Protein AF-A0A2E8ETP4-F1 (afdb_monomer_lite)

Sequence (88 aa):
MSSEKGKFFLPDIGREEAIADSLLDAYRFDDLSECAQVYVNKATSPILMFSYAMEVPSIIQKAISERESREKFRSIVEKTKERMDQRK

Structure (mmCIF, N/CA/C/O backbone):
data_AF-A0A2E8ETP4-F1
#
_entry.id   AF-A0A2E8ETP4-F1
#
loop_
_atom_site.group_PDB
_atom_site.id
_atom_site.type_symbol
_atom_site.label_atom_id
_atom_site.label_alt_id
_atom_site.label_comp_id
_atom_site.label_asym_id
_atom_site.label_entity_id
_atom_site.label_seq_id
_atom_site.pdbx_PDB_ins_code
_atom_site.Cartn_x
_atom_site.Cartn_y
_atom_site.Cartn_z
_atom_site.occupancy
_atom_site.B_iso_or_equiv
_atom_site.auth_seq_id
_atom_site.auth_comp_id
_atom_site.auth_asym_id
_atom_site.auth_atom_id
_atom_site.pdbx_PDB_model_num
ATOM 1 N N . MET A 1 1 ? 8.716 12.963 -19.465 1.00 48.44 1 MET A N 1
ATOM 2 C CA . MET A 1 1 ? 8.469 12.214 -18.215 1.00 48.44 1 MET A CA 1
ATOM 3 C C . MET A 1 1 ? 7.692 13.134 -17.291 1.00 48.44 1 MET A C 1
ATOM 5 O O . MET A 1 1 ? 8.134 14.259 -17.095 1.00 48.44 1 MET A O 1
ATOM 9 N N . SER A 1 2 ? 6.489 12.725 -16.880 1.00 45.31 2 SER A N 1
ATOM 10 C CA . SER A 1 2 ? 5.516 13.593 -16.200 1.00 45.31 2 SER A CA 1
ATOM 11 C C . SER A 1 2 ? 6.037 14.021 -14.826 1.00 45.31 2 SER A C 1
ATOM 13 O O . SER A 1 2 ? 6.225 13.193 -13.939 1.00 45.31 2 SER A O 1
ATOM 15 N N . SER A 1 3 ? 6.312 15.315 -14.669 1.00 49.16 3 SER A N 1
ATOM 16 C CA . SER A 1 3 ? 6.793 15.930 -13.433 1.00 49.16 3 SER A CA 1
ATOM 17 C C . SER A 1 3 ? 5.634 16.554 -12.656 1.00 49.16 3 SER A C 1
ATOM 19 O O . SER A 1 3 ? 5.710 17.719 -12.274 1.00 49.16 3 SER A O 1
ATOM 21 N N . GLU A 1 4 ? 4.535 15.838 -12.433 1.00 53.19 4 GLU A N 1
ATOM 22 C CA . GLU A 1 4 ? 3.342 16.464 -11.838 1.00 53.19 4 GLU A CA 1
ATOM 23 C C . GLU A 1 4 ? 3.541 16.965 -10.393 1.00 53.19 4 GLU A C 1
ATOM 25 O O . GLU A 1 4 ? 2.739 17.757 -9.912 1.00 53.19 4 GLU A O 1
ATOM 30 N N . LYS A 1 5 ? 4.641 16.606 -9.709 1.00 58.41 5 LYS A N 1
ATOM 31 C CA . LYS A 1 5 ? 5.014 17.149 -8.380 1.00 58.41 5 LYS A CA 1
ATOM 32 C C . LYS A 1 5 ? 6.528 17.271 -8.143 1.00 58.41 5 LYS A C 1
ATOM 34 O O . LYS A 1 5 ? 6.988 17.162 -7.009 1.00 58.41 5 LYS A O 1
ATOM 39 N N . GLY A 1 6 ? 7.332 17.383 -9.205 1.00 67.44 6 GLY A N 1
ATOM 40 C CA . GLY A 1 6 ? 8.799 17.279 -9.087 1.00 67.44 6 GLY A CA 1
ATOM 41 C C . GLY A 1 6 ? 9.284 15.900 -8.607 1.00 67.44 6 GLY A C 1
ATOM 42 O O . GLY A 1 6 ? 10.417 15.757 -8.157 1.00 67.44 6 GLY A O 1
ATOM 43 N N . LYS A 1 7 ? 8.418 14.882 -8.680 1.00 77.00 7 LYS A N 1
ATOM 44 C CA . LYS A 1 7 ? 8.746 13.483 -8.403 1.00 77.00 7 LYS A CA 1
ATOM 45 C C . LYS A 1 7 ? 9.141 12.800 -9.704 1.00 77.00 7 LYS A C 1
ATOM 47 O O . LYS A 1 7 ? 8.545 13.063 -10.747 1.00 77.00 7 LYS A O 1
ATOM 52 N N . PHE A 1 8 ? 10.152 11.944 -9.633 1.00 81.81 8 PHE A N 1
ATOM 53 C CA . PHE A 1 8 ? 10.676 11.236 -10.791 1.00 81.81 8 PHE A CA 1
ATOM 54 C C . PHE A 1 8 ? 10.184 9.793 -10.762 1.00 81.81 8 PHE A C 1
ATOM 56 O O . PHE A 1 8 ? 10.638 9.015 -9.931 1.00 81.81 8 PHE A O 1
ATOM 63 N N . PHE A 1 9 ? 9.239 9.452 -11.633 1.00 85.19 9 PHE A N 1
ATOM 64 C CA . PHE A 1 9 ? 8.735 8.087 -11.765 1.00 85.19 9 PHE A CA 1
ATOM 65 C C . PHE A 1 9 ? 9.582 7.336 -12.787 1.00 85.19 9 PHE A C 1
ATOM 67 O O . PHE A 1 9 ? 9.677 7.749 -13.945 1.00 85.19 9 PHE A O 1
ATOM 74 N N . LEU A 1 10 ? 10.207 6.251 -12.346 1.00 84.56 10 LEU A N 1
ATOM 75 C CA . LEU A 1 10 ? 10.941 5.334 -13.201 1.00 84.56 10 LEU A CA 1
ATOM 76 C C . LEU A 1 10 ? 10.022 4.164 -13.574 1.00 84.56 10 LEU A C 1
ATOM 78 O O . LEU A 1 10 ? 9.459 3.540 -12.674 1.00 84.56 10 LEU A O 1
ATOM 82 N N . PRO A 1 11 ? 9.866 3.858 -14.872 1.00 79.00 11 PRO A N 1
ATOM 83 C CA . PRO A 1 11 ? 9.141 2.669 -15.295 1.00 79.00 11 PRO A CA 1
ATOM 84 C C . PRO A 1 11 ? 9.917 1.414 -14.883 1.00 79.00 11 PRO A C 1
ATOM 86 O O . PRO A 1 11 ? 11.139 1.342 -15.037 1.00 79.00 11 PRO A O 1
ATOM 89 N N . ASP A 1 12 ? 9.199 0.420 -14.378 1.00 80.50 12 ASP A N 1
ATOM 90 C CA . ASP A 1 12 ? 9.730 -0.865 -13.920 1.00 80.50 12 ASP A CA 1
ATOM 91 C C . ASP A 1 12 ? 9.656 -1.909 -15.043 1.00 80.50 12 ASP A C 1
ATOM 93 O O . ASP A 1 12 ? 9.135 -3.006 -14.851 1.00 80.50 12 ASP A O 1
ATOM 97 N N . ILE A 1 13 ? 10.177 -1.528 -16.216 1.00 84.06 13 ILE A N 1
ATOM 98 C CA . ILE A 1 13 ? 9.874 -2.1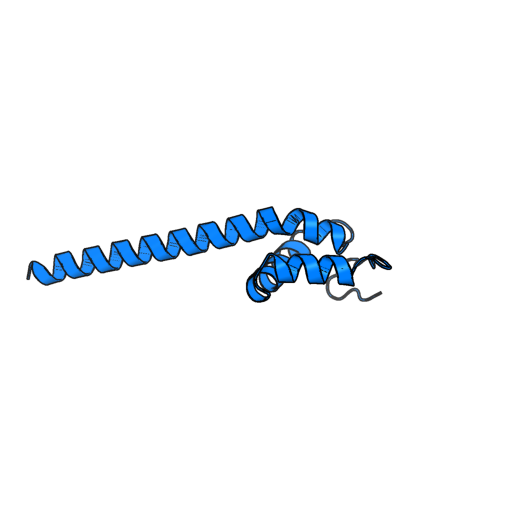30 -17.523 1.00 84.06 13 ILE A CA 1
ATOM 99 C C . ILE A 1 13 ? 9.773 -3.660 -17.451 1.00 84.06 13 ILE A C 1
ATOM 101 O O . ILE A 1 13 ? 10.766 -4.354 -17.219 1.00 84.06 13 ILE A O 1
ATOM 105 N N . GLY A 1 14 ? 8.568 -4.173 -17.706 1.00 84.81 14 GLY A N 1
ATOM 106 C CA . GLY A 1 14 ? 8.271 -5.603 -17.812 1.00 84.81 14 GLY A CA 1
ATOM 107 C C . GLY A 1 14 ? 7.914 -6.277 -16.488 1.00 84.81 14 GLY A C 1
ATOM 108 O O . GLY A 1 14 ? 7.771 -7.497 -16.450 1.00 84.81 14 GLY A O 1
ATOM 109 N N . ARG A 1 15 ? 7.785 -5.513 -15.399 1.00 86.94 15 ARG A N 1
ATOM 110 C CA . ARG A 1 15 ? 7.410 -6.028 -14.071 1.00 86.94 15 ARG A CA 1
ATOM 111 C C . ARG A 1 15 ? 6.199 -5.318 -13.478 1.00 86.94 15 ARG A C 1
ATOM 113 O O . ARG A 1 15 ? 5.669 -5.797 -12.481 1.00 86.94 15 ARG A O 1
ATOM 120 N N . GLU A 1 16 ? 5.765 -4.201 -14.061 1.00 87.75 16 GLU A N 1
ATOM 121 C CA . GLU A 1 16 ? 4.710 -3.355 -13.501 1.00 87.75 16 GLU A CA 1
ATOM 122 C C . GLU A 1 16 ? 3.392 -4.110 -13.316 1.00 87.75 16 GLU A C 1
ATOM 124 O O . GLU A 1 16 ? 2.811 -4.044 -12.236 1.00 87.75 16 GLU A O 1
ATOM 129 N N . GLU A 1 17 ? 2.960 -4.863 -14.331 1.00 88.62 17 GLU A N 1
ATOM 130 C CA . GLU A 1 17 ? 1.710 -5.636 -14.293 1.00 88.62 17 GLU A CA 1
ATOM 131 C C . GLU A 1 17 ? 1.756 -6.725 -13.220 1.00 88.62 17 GLU A C 1
ATOM 133 O O . GLU A 1 17 ? 0.901 -6.760 -12.344 1.00 88.62 17 GLU A O 1
ATOM 138 N N . ALA A 1 18 ? 2.812 -7.543 -13.202 1.00 92.06 18 ALA A N 1
ATOM 139 C CA . ALA A 1 18 ? 2.952 -8.614 -12.215 1.00 92.06 18 ALA A CA 1
ATOM 140 C C . ALA A 1 18 ? 2.992 -8.086 -10.768 1.00 92.06 18 ALA A C 1
ATOM 142 O O . ALA A 1 18 ? 2.466 -8.723 -9.851 1.00 92.06 18 ALA A O 1
ATOM 143 N N . ILE A 1 19 ? 3.619 -6.923 -10.549 1.00 90.88 19 ILE A N 1
ATOM 144 C CA . ILE A 1 19 ? 3.644 -6.261 -9.240 1.00 90.88 19 ILE A CA 1
ATOM 145 C C . ILE A 1 19 ? 2.250 -5.738 -8.879 1.00 90.88 19 ILE A C 1
ATOM 147 O O . ILE A 1 19 ? 1.816 -5.924 -7.744 1.00 90.88 19 ILE A O 1
ATOM 151 N N . ALA A 1 20 ? 1.554 -5.096 -9.819 1.00 89.69 20 ALA A N 1
ATOM 152 C CA . ALA A 1 20 ? 0.208 -4.582 -9.595 1.00 89.69 20 ALA A CA 1
ATOM 153 C C . ALA A 1 20 ? -0.776 -5.711 -9.253 1.00 89.69 20 ALA A C 1
ATOM 155 O O . ALA A 1 20 ? -1.482 -5.603 -8.252 1.00 89.69 20 ALA A O 1
ATOM 156 N N . ASP A 1 21 ? -0.752 -6.809 -10.010 1.00 92.75 21 ASP A N 1
ATOM 157 C CA . ASP A 1 21 ? -1.588 -7.988 -9.768 1.00 92.75 21 ASP A CA 1
ATOM 158 C C . ASP A 1 21 ? -1.315 -8.580 -8.382 1.00 92.75 21 ASP A C 1
ATOM 160 O O . ASP A 1 21 ? -2.232 -8.746 -7.580 1.00 92.75 21 ASP A O 1
ATOM 164 N N . SER A 1 22 ? -0.038 -8.783 -8.037 1.00 91.56 22 SER A N 1
ATOM 165 C CA . SER A 1 22 ? 0.349 -9.314 -6.721 1.00 91.56 22 SER A CA 1
ATO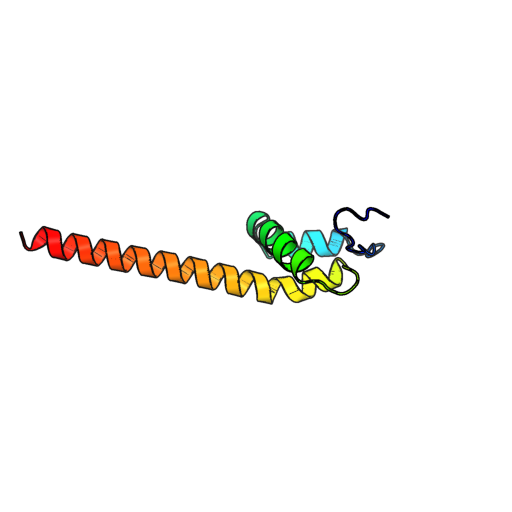M 166 C C . SER A 1 22 ? -0.125 -8.429 -5.562 1.00 91.56 22 SER A C 1
ATOM 168 O O . SER A 1 22 ? -0.475 -8.925 -4.491 1.00 91.56 22 SER A O 1
ATOM 170 N N . LEU A 1 23 ? -0.116 -7.105 -5.747 1.00 91.00 23 LEU A N 1
ATOM 171 C CA . LEU A 1 23 ? -0.588 -6.163 -4.735 1.00 91.00 23 LEU A CA 1
ATOM 172 C C . LEU A 1 23 ? -2.111 -6.194 -4.596 1.00 91.00 23 LEU A C 1
ATOM 174 O O . LEU A 1 23 ? -2.601 -6.158 -3.468 1.00 91.00 23 LEU A O 1
ATOM 178 N N . LEU A 1 24 ? -2.846 -6.273 -5.707 1.00 91.56 24 LEU A N 1
ATOM 179 C CA . LEU A 1 24 ? -4.309 -6.353 -5.715 1.00 91.56 24 LEU A CA 1
ATOM 180 C C . LEU A 1 24 ? -4.832 -7.687 -5.167 1.00 91.56 24 LEU A C 1
ATOM 182 O O . LEU A 1 24 ? -5.895 -7.709 -4.550 1.00 91.56 24 LEU A O 1
ATOM 186 N N . ASP A 1 25 ? -4.071 -8.772 -5.327 1.00 92.81 25 ASP A N 1
ATOM 187 C CA . ASP A 1 25 ? -4.364 -10.064 -4.697 1.00 92.81 25 ASP A CA 1
ATOM 188 C C . ASP A 1 25 ? -4.181 -10.016 -3.171 1.00 92.81 25 ASP A C 1
ATOM 190 O O . ASP A 1 25 ? -4.912 -10.667 -2.422 1.00 92.81 25 ASP A O 1
ATOM 194 N N . ALA A 1 26 ? -3.199 -9.245 -2.692 1.00 88.25 26 ALA A N 1
ATOM 195 C CA . ALA A 1 26 ? -2.853 -9.172 -1.275 1.00 88.25 26 ALA A CA 1
ATOM 196 C C . ALA A 1 26 ? -3.647 -8.112 -0.491 1.00 88.25 26 ALA A C 1
ATOM 198 O O . ALA A 1 26 ? -3.874 -8.276 0.711 1.00 88.25 26 ALA A O 1
ATOM 199 N N . TYR A 1 27 ? -4.048 -7.016 -1.139 1.00 88.56 27 TYR A N 1
ATOM 200 C CA . TYR A 1 27 ? -4.609 -5.839 -0.479 1.00 88.56 27 TYR A CA 1
ATOM 201 C C . TYR A 1 27 ? -5.791 -5.255 -1.244 1.00 88.56 27 TYR A C 1
ATOM 203 O O . TYR A 1 27 ? -5.912 -5.369 -2.461 1.00 88.56 27 TYR A O 1
ATOM 211 N N . ARG A 1 28 ? -6.662 -4.541 -0.525 1.00 88.81 28 ARG A N 1
ATOM 212 C CA . ARG A 1 28 ? -7.755 -3.808 -1.162 1.00 88.81 28 ARG A CA 1
ATOM 213 C C . ARG A 1 28 ? -7.205 -2.634 -1.964 1.00 88.81 28 ARG A C 1
ATOM 215 O O . ARG A 1 28 ? -6.334 -1.905 -1.494 1.00 88.81 28 ARG A O 1
ATOM 222 N N . PHE A 1 29 ? -7.810 -2.390 -3.123 1.00 88.31 29 PHE A N 1
ATOM 223 C CA . PHE A 1 29 ? -7.484 -1.244 -3.972 1.00 88.31 29 PHE A CA 1
ATOM 224 C C . PHE A 1 29 ? -7.514 0.094 -3.212 1.00 88.31 29 PHE A C 1
ATOM 226 O O . PHE A 1 29 ? -6.601 0.900 -3.365 1.00 88.31 29 PHE A O 1
ATOM 233 N N . ASP A 1 30 ? -8.520 0.308 -2.357 1.00 87.69 30 ASP A N 1
ATOM 234 C CA . ASP A 1 30 ? -8.651 1.542 -1.568 1.00 87.69 30 ASP A CA 1
ATOM 235 C C . ASP A 1 30 ? -7.419 1.783 -0.674 1.00 87.69 30 ASP A C 1
ATOM 237 O O . ASP A 1 30 ? -6.861 2.883 -0.662 1.00 87.69 30 ASP A O 1
ATOM 241 N N . ASP A 1 31 ? -6.952 0.735 0.016 1.00 86.69 31 ASP A N 1
ATOM 242 C CA . ASP A 1 31 ? -5.801 0.798 0.923 1.00 86.69 31 ASP A CA 1
ATOM 243 C C . ASP A 1 31 ? -4.499 1.037 0.137 1.00 86.69 31 ASP A C 1
ATOM 245 O O . ASP A 1 31 ? -3.637 1.812 0.559 1.00 86.69 31 ASP A O 1
ATOM 249 N N . LEU A 1 32 ? -4.367 0.420 -1.044 1.00 90.44 32 LEU A N 1
ATOM 250 C CA . LEU A 1 32 ? -3.241 0.642 -1.955 1.00 90.44 32 LEU A CA 1
ATOM 251 C C . LEU A 1 32 ? -3.223 2.078 -2.491 1.00 90.44 32 LEU A C 1
ATOM 253 O O . LEU A 1 32 ? -2.171 2.717 -2.501 1.00 90.44 32 LEU A O 1
ATOM 257 N N . SER A 1 33 ? -4.377 2.617 -2.884 1.00 89.50 33 SER A N 1
ATOM 258 C CA . SER A 1 33 ? -4.498 3.989 -3.384 1.00 89.50 33 SER A CA 1
ATOM 259 C C . SER A 1 33 ? -4.101 5.015 -2.316 1.00 89.50 33 SER A C 1
ATOM 261 O O . SER A 1 33 ? -3.340 5.946 -2.593 1.00 89.50 33 SER A O 1
ATOM 263 N N . GLU A 1 34 ? -4.561 4.839 -1.075 1.00 88.44 34 GLU A N 1
ATOM 264 C CA . GLU A 1 34 ? -4.164 5.704 0.041 1.00 88.44 34 GLU A CA 1
ATOM 265 C C . GLU A 1 34 ? -2.664 5.563 0.351 1.00 88.44 34 GLU A C 1
ATOM 267 O O . GLU A 1 34 ? -1.941 6.560 0.463 1.00 88.44 34 GLU A O 1
ATOM 272 N N . CYS A 1 35 ? -2.162 4.326 0.390 1.00 89.81 35 CYS A N 1
ATOM 273 C CA . CYS A 1 35 ? -0.746 4.024 0.582 1.00 89.81 35 CYS A CA 1
ATOM 274 C C . CYS A 1 35 ? 0.137 4.668 -0.501 1.00 89.81 35 CYS A C 1
ATOM 276 O O . CYS A 1 35 ? 1.181 5.244 -0.186 1.00 89.81 35 CYS A O 1
ATOM 278 N N . ALA A 1 36 ? -0.285 4.638 -1.768 1.00 89.75 36 ALA A N 1
ATOM 279 C CA . ALA A 1 36 ? 0.433 5.263 -2.877 1.00 89.75 36 ALA A CA 1
ATOM 280 C C . ALA A 1 36 ? 0.574 6.773 -2.662 1.00 89.75 36 ALA A C 1
ATOM 282 O O . ALA A 1 36 ? 1.663 7.328 -2.829 1.00 89.75 36 ALA A O 1
ATOM 283 N N . GLN A 1 37 ? -0.488 7.438 -2.204 1.00 88.50 37 GLN A N 1
ATOM 284 C CA . GLN A 1 37 ? -0.442 8.866 -1.914 1.00 88.50 37 GLN A CA 1
ATOM 285 C C . GLN A 1 37 ? 0.533 9.194 -0.772 1.00 88.50 37 GLN A C 1
ATOM 287 O O . GLN A 1 37 ? 1.282 10.174 -0.867 1.00 88.50 37 GLN A O 1
ATOM 292 N N . VAL A 1 38 ? 0.560 8.373 0.282 1.00 88.62 38 VAL A N 1
ATOM 293 C CA . VAL A 1 38 ? 1.505 8.507 1.404 1.00 88.62 38 VAL A CA 1
ATOM 294 C C . VAL A 1 38 ? 2.945 8.288 0.935 1.00 88.62 38 VAL A C 1
ATOM 296 O O . VAL A 1 38 ? 3.825 9.102 1.233 1.00 88.62 38 VAL A O 1
ATOM 299 N N . TYR A 1 39 ? 3.182 7.232 0.160 1.00 89.81 39 TYR A N 1
ATOM 300 C CA . TYR A 1 39 ? 4.498 6.884 -0.363 1.00 89.81 39 TYR A CA 1
ATOM 301 C C . TYR A 1 39 ? 5.064 7.984 -1.269 1.00 89.81 39 TYR A C 1
ATOM 303 O O . TYR A 1 39 ? 6.171 8.466 -1.033 1.00 89.81 39 TYR A O 1
ATOM 311 N N . VAL A 1 40 ? 4.283 8.462 -2.246 1.00 89.38 40 VAL A N 1
ATOM 312 C CA . VAL A 1 40 ? 4.695 9.530 -3.177 1.00 89.38 40 VAL A CA 1
ATOM 313 C C . VAL A 1 40 ? 5.066 10.816 -2.432 1.00 89.38 40 VAL A C 1
ATOM 315 O O . VAL A 1 40 ? 6.021 11.502 -2.807 1.00 89.38 40 VAL A O 1
ATOM 318 N N . ASN A 1 41 ? 4.342 11.149 -1.360 1.00 87.69 41 ASN A N 1
ATOM 319 C CA . ASN A 1 41 ? 4.626 12.339 -0.559 1.00 87.69 41 ASN A CA 1
ATOM 320 C C . ASN A 1 41 ? 5.943 12.209 0.226 1.00 87.69 41 ASN A C 1
ATOM 322 O O . ASN A 1 41 ? 6.705 13.175 0.293 1.00 87.69 41 ASN A O 1
A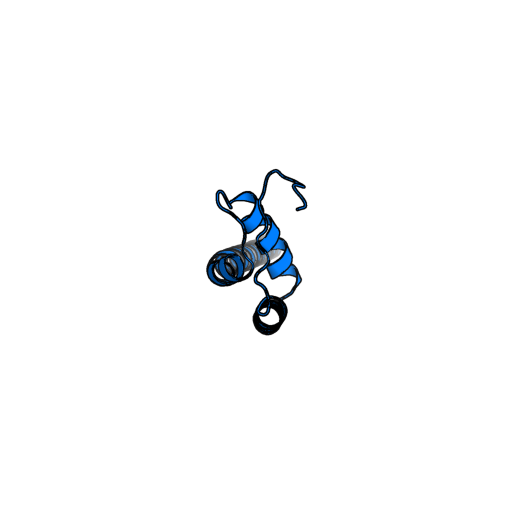TOM 326 N N . LYS A 1 42 ? 6.231 11.021 0.773 1.00 87.00 42 LYS A N 1
ATOM 327 C CA . LYS A 1 42 ? 7.457 10.719 1.532 1.00 87.00 42 LYS A CA 1
ATOM 328 C C . LYS A 1 42 ? 8.688 10.538 0.636 1.00 87.00 42 LYS A C 1
ATOM 330 O O . LYS A 1 42 ? 9.797 10.841 1.069 1.00 87.00 42 LYS A O 1
ATOM 335 N N . ALA A 1 43 ? 8.512 10.041 -0.587 1.00 85.06 43 ALA A N 1
ATOM 336 C CA . ALA A 1 43 ? 9.613 9.675 -1.472 1.00 85.06 43 ALA A CA 1
ATOM 337 C C . ALA A 1 43 ? 10.509 10.880 -1.800 1.00 85.06 43 ALA A C 1
ATOM 339 O O . ALA A 1 43 ? 10.062 11.865 -2.390 1.00 85.06 43 ALA A O 1
ATOM 340 N N . THR A 1 44 ? 11.783 10.807 -1.427 1.00 83.56 44 THR A N 1
ATOM 341 C CA . THR A 1 44 ? 12.816 11.799 -1.776 1.00 83.56 44 THR A CA 1
ATOM 342 C C . THR A 1 44 ? 13.666 11.355 -2.966 1.00 83.56 44 THR A C 1
ATOM 344 O O . THR A 1 44 ? 14.305 12.181 -3.611 1.00 83.56 44 THR A O 1
ATOM 347 N N . SER A 1 45 ? 13.648 10.058 -3.268 1.00 83.00 45 SER A N 1
ATOM 348 C CA . SER A 1 45 ? 14.303 9.422 -4.405 1.00 83.00 45 SER A CA 1
ATOM 349 C C . SER A 1 45 ? 13.335 9.238 -5.581 1.00 83.00 45 SER A C 1
ATOM 351 O O . SER A 1 45 ? 12.121 9.403 -5.416 1.00 83.00 45 SER A O 1
ATOM 353 N N . PRO A 1 46 ? 13.844 8.848 -6.764 1.00 87.69 46 PRO A N 1
ATOM 354 C CA . PRO A 1 46 ? 13.013 8.287 -7.816 1.00 87.69 46 PRO A CA 1
ATOM 355 C C . PRO A 1 46 ? 12.064 7.204 -7.299 1.00 87.69 46 PRO A C 1
ATOM 357 O O . PRO A 1 46 ? 12.431 6.389 -6.451 1.00 87.69 46 PRO A O 1
ATOM 360 N N . ILE A 1 47 ? 10.846 7.224 -7.822 1.00 88.69 47 ILE A N 1
ATOM 361 C CA . ILE A 1 47 ? 9.763 6.316 -7.479 1.00 88.69 47 ILE A CA 1
ATOM 362 C C . ILE A 1 47 ? 9.752 5.193 -8.504 1.00 88.69 47 ILE A C 1
ATOM 364 O O . ILE A 1 47 ? 9.590 5.436 -9.698 1.00 88.69 47 ILE A O 1
ATOM 368 N N . LEU A 1 48 ? 9.914 3.976 -8.004 1.00 89.81 48 LEU A N 1
ATOM 369 C CA . LEU A 1 48 ? 9.796 2.724 -8.740 1.00 89.81 48 LEU A CA 1
ATOM 370 C C . LEU A 1 48 ? 8.590 1.965 -8.189 1.00 89.81 48 LEU A C 1
ATOM 372 O O . LEU A 1 48 ? 8.317 2.019 -6.984 1.00 89.81 48 LEU A O 1
ATOM 376 N N . MET A 1 49 ? 7.895 1.229 -9.049 1.00 87.25 49 MET A N 1
ATOM 377 C CA . MET A 1 49 ? 6.764 0.403 -8.645 1.00 87.25 49 MET A CA 1
ATOM 378 C C . MET A 1 49 ? 7.192 -0.711 -7.686 1.00 87.25 49 MET A C 1
ATOM 380 O O . MET A 1 49 ? 6.524 -0.966 -6.686 1.00 87.25 49 MET A O 1
ATOM 384 N N . PHE A 1 50 ? 8.355 -1.311 -7.928 1.00 89.12 50 PHE A N 1
ATOM 385 C CA . PHE A 1 50 ? 8.937 -2.309 -7.038 1.00 89.12 50 PHE A CA 1
ATOM 386 C C . PHE A 1 50 ? 9.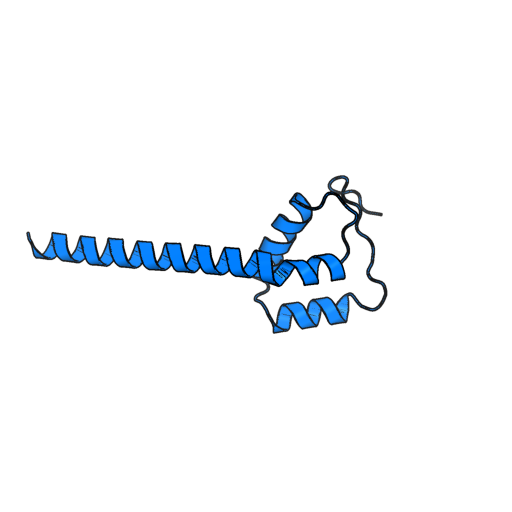285 -1.723 -5.664 1.00 89.12 50 PHE A C 1
ATOM 388 O O . PHE A 1 50 ? 8.984 -2.322 -4.634 1.00 89.12 50 PHE A O 1
ATOM 395 N N . SER A 1 51 ? 9.877 -0.526 -5.625 1.00 89.62 51 SER A N 1
ATOM 396 C CA . SER A 1 51 ? 10.199 0.145 -4.359 1.00 89.62 51 SER A CA 1
ATOM 397 C C . SER A 1 51 ? 8.947 0.487 -3.556 1.00 89.62 51 SER A C 1
ATOM 399 O O . SER A 1 51 ? 8.953 0.333 -2.337 1.00 89.62 51 SER A O 1
ATOM 401 N N . TYR A 1 52 ? 7.870 0.896 -4.229 1.00 90.12 52 TYR A N 1
ATOM 402 C CA . TYR A 1 52 ? 6.568 1.049 -3.590 1.00 90.12 52 TYR A CA 1
ATOM 403 C C . TYR A 1 52 ? 6.075 -0.283 -3.017 1.00 90.12 52 TYR A C 1
ATOM 405 O O . TYR A 1 52 ? 5.774 -0.346 -1.828 1.00 90.12 52 TYR A O 1
ATOM 413 N N . ALA A 1 53 ? 6.065 -1.356 -3.815 1.00 90.50 53 ALA A N 1
ATOM 414 C CA . ALA A 1 53 ? 5.584 -2.673 -3.393 1.00 90.50 53 ALA A CA 1
ATOM 415 C C . ALA A 1 53 ? 6.309 -3.207 -2.144 1.00 90.50 53 ALA A C 1
ATOM 417 O O . ALA A 1 53 ? 5.684 -3.818 -1.282 1.00 90.50 53 ALA A O 1
ATOM 418 N N . MET A 1 54 ? 7.604 -2.914 -2.001 1.00 89.94 54 MET A N 1
ATOM 419 C CA . MET A 1 54 ? 8.387 -3.264 -0.810 1.00 89.94 54 MET A CA 1
ATOM 420 C C . MET A 1 54 ? 7.989 -2.472 0.450 1.00 89.94 54 MET A C 1
ATOM 422 O O . MET A 1 54 ? 8.163 -2.971 1.560 1.00 89.94 54 MET A O 1
ATOM 426 N N . GLU A 1 55 ? 7.464 -1.249 0.312 1.00 89.88 55 GLU A N 1
ATOM 427 C CA . GLU A 1 55 ? 7.016 -0.420 1.444 1.00 89.88 55 GLU A CA 1
ATOM 428 C C . GLU A 1 55 ? 5.533 -0.615 1.800 1.00 89.88 55 GLU A C 1
ATOM 430 O O . GLU A 1 55 ? 5.151 -0.348 2.945 1.00 89.88 55 GLU A O 1
ATOM 435 N N . VAL A 1 56 ? 4.713 -1.117 0.866 1.00 90.00 56 VAL A N 1
ATOM 436 C CA . VAL A 1 56 ? 3.267 -1.332 1.058 1.00 90.00 56 VAL A CA 1
ATOM 437 C C . VAL A 1 56 ? 2.933 -2.065 2.365 1.00 90.00 56 VAL A C 1
ATOM 439 O O . VAL A 1 56 ? 2.105 -1.537 3.111 1.00 90.00 56 VAL A O 1
ATOM 442 N N . PRO A 1 57 ? 3.568 -3.205 2.722 1.00 87.88 57 PRO A N 1
ATOM 443 C CA . PRO A 1 57 ? 3.201 -3.934 3.936 1.00 87.88 57 PRO A CA 1
ATOM 444 C C . PRO A 1 57 ? 3.332 -3.086 5.204 1.00 87.88 57 PRO A C 1
ATOM 446 O O . PRO A 1 57 ? 2.463 -3.127 6.067 1.00 87.88 57 PRO A O 1
ATOM 449 N N . SER A 1 58 ? 4.380 -2.263 5.295 1.00 85.50 58 SER A N 1
ATOM 450 C CA . SER A 1 58 ? 4.636 -1.406 6.458 1.00 85.50 58 SER A CA 1
ATOM 451 C C . SER A 1 58 ? 3.618 -0.265 6.567 1.00 85.50 58 SER A C 1
ATOM 453 O O . SER A 1 58 ? 3.104 0.027 7.651 1.00 85.50 58 SER A O 1
ATOM 455 N N . ILE A 1 59 ? 3.279 0.362 5.437 1.00 81.19 59 ILE A N 1
ATOM 456 C CA . ILE A 1 59 ? 2.338 1.488 5.393 1.00 81.19 59 ILE A CA 1
ATOM 457 C C . ILE A 1 59 ? 0.905 1.004 5.655 1.00 81.19 59 ILE A C 1
ATOM 459 O O . ILE A 1 59 ? 0.206 1.582 6.491 1.00 81.19 59 ILE A O 1
ATOM 463 N N . ILE A 1 60 ? 0.483 -0.081 5.000 1.00 82.94 60 ILE A N 1
ATOM 464 C CA . ILE A 1 60 ? -0.866 -0.637 5.159 1.00 82.94 60 ILE A CA 1
ATOM 465 C C . ILE A 1 60 ? -1.059 -1.228 6.555 1.00 82.94 60 ILE A C 1
ATOM 467 O O . ILE A 1 60 ? -2.094 -0.989 7.171 1.00 82.94 60 ILE A O 1
ATOM 471 N N . GLN A 1 61 ? -0.075 -1.938 7.115 1.00 81.06 61 GLN A N 1
ATOM 472 C CA . GLN A 1 61 ? -0.205 -2.493 8.466 1.00 81.06 61 GLN A CA 1
ATOM 473 C C . GLN A 1 61 ? -0.422 -1.394 9.514 1.00 81.06 61 GLN A C 1
ATOM 475 O O . GLN A 1 61 ? -1.231 -1.558 10.432 1.00 81.06 61 GLN A O 1
ATOM 480 N N . LYS A 1 62 ? 0.232 -0.239 9.341 1.00 77.06 62 LYS A N 1
ATOM 481 C CA . LYS A 1 62 ? -0.025 0.939 10.169 1.00 77.06 62 LYS A CA 1
ATOM 482 C C . LYS A 1 62 ? -1.465 1.436 9.996 1.00 77.06 62 LYS A C 1
ATOM 484 O O . LYS A 1 62 ? -2.160 1.589 11.000 1.00 77.06 62 LYS A O 1
ATOM 489 N N . ALA A 1 63 ? -1.929 1.618 8.758 1.00 74.62 63 ALA A N 1
ATOM 490 C CA . ALA A 1 63 ? -3.286 2.088 8.463 1.00 74.62 63 ALA A CA 1
ATOM 491 C C . ALA A 1 63 ? -4.375 1.150 9.025 1.00 74.62 63 ALA A C 1
ATOM 493 O O . ALA A 1 63 ? -5.315 1.607 9.679 1.00 74.62 63 ALA A O 1
ATOM 494 N N . ILE A 1 64 ? -4.206 -0.168 8.862 1.00 76.44 64 ILE A N 1
ATOM 495 C CA . ILE A 1 64 ? -5.100 -1.187 9.430 1.00 76.44 64 ILE A CA 1
ATOM 496 C C . ILE A 1 64 ? -5.114 -1.089 10.959 1.00 76.44 64 ILE A C 1
ATOM 498 O O . ILE A 1 64 ? -6.187 -1.015 11.558 1.00 76.44 64 ILE A O 1
ATOM 502 N N . SER A 1 65 ? -3.945 -1.014 11.604 1.00 75.69 65 SER A N 1
ATOM 503 C CA . SER A 1 65 ? -3.869 -0.932 13.069 1.00 75.69 65 SER A CA 1
ATOM 504 C C . SER A 1 65 ? -4.548 0.324 13.636 1.00 75.69 65 SER A C 1
ATOM 506 O O . SER A 1 65 ? -5.201 0.267 14.683 1.00 75.69 65 SER A O 1
ATOM 508 N N . GLU A 1 66 ? -4.453 1.459 12.936 1.00 78.06 66 GLU A N 1
ATOM 509 C CA . GLU A 1 66 ? -5.118 2.706 13.319 1.00 78.06 66 GLU A CA 1
ATOM 510 C C . GLU A 1 66 ? -6.641 2.600 13.168 1.00 78.06 66 GLU A C 1
ATOM 512 O O . GLU A 1 66 ? -7.383 3.046 14.052 1.00 78.06 66 GLU A O 1
ATOM 517 N N . ARG A 1 67 ? -7.118 1.967 12.088 1.00 79.62 67 ARG A N 1
ATOM 518 C CA . ARG A 1 67 ? -8.545 1.719 11.856 1.00 79.62 67 ARG A CA 1
ATOM 519 C C . ARG A 1 67 ? -9.135 0.810 12.930 1.00 79.62 67 ARG A C 1
ATOM 521 O O . ARG A 1 67 ? -10.123 1.185 13.563 1.00 79.62 67 ARG A O 1
ATOM 528 N N . GLU A 1 68 ? -8.483 -0.316 13.212 1.00 82.75 68 GLU A N 1
ATOM 529 C CA . GLU A 1 68 ? -8.898 -1.228 14.280 1.00 82.75 68 GLU A CA 1
ATOM 530 C C . GLU A 1 68 ? -8.924 -0.538 15.649 1.00 82.75 68 GLU A C 1
ATOM 532 O O . GLU A 1 68 ? -9.840 -0.747 16.446 1.00 82.75 68 GLU A O 1
ATOM 537 N N . SER A 1 69 ? -7.929 0.304 15.940 1.00 78.81 69 SER A N 1
ATOM 538 C CA . SER A 1 69 ? -7.858 1.042 17.205 1.00 78.81 69 SER A CA 1
ATOM 539 C C . SER A 1 69 ? -9.013 2.035 17.348 1.00 78.81 69 SER A C 1
ATOM 541 O O . SER A 1 69 ? -9.613 2.138 18.421 1.00 78.81 69 SER A O 1
ATOM 543 N N . ARG A 1 70 ? -9.378 2.735 16.265 1.00 82.12 70 ARG A N 1
ATOM 544 C CA . ARG A 1 70 ? -10.533 3.648 16.243 1.00 82.12 70 ARG A CA 1
ATOM 545 C C . ARG A 1 70 ? -11.856 2.911 16.422 1.00 82.12 70 ARG A C 1
ATOM 547 O O . ARG A 1 70 ? -12.714 3.391 17.162 1.00 82.12 70 ARG A O 1
ATOM 554 N N . GLU A 1 71 ? -12.027 1.765 15.772 1.00 85.69 71 GLU A N 1
ATOM 555 C CA . GLU A 1 71 ? -13.234 0.942 15.905 1.00 85.69 71 GLU A CA 1
ATOM 556 C C . GLU A 1 71 ? -13.378 0.393 17.330 1.00 85.69 71 GLU A C 1
ATOM 558 O O . GLU A 1 71 ? -14.436 0.544 17.948 1.00 85.69 71 GLU A O 1
ATOM 563 N N . LYS A 1 72 ? -12.290 -0.128 17.913 1.00 84.19 72 LYS A N 1
ATOM 564 C CA . LYS A 1 72 ? -12.255 -0.550 19.323 1.00 84.19 72 LYS A CA 1
ATOM 565 C C . LYS A 1 72 ? -12.632 0.603 20.249 1.00 84.19 72 LYS A C 1
ATOM 567 O O . LYS A 1 72 ? -13.500 0.429 21.104 1.00 84.19 72 LYS A O 1
ATOM 572 N N . PHE A 1 73 ? -12.050 1.786 20.051 1.00 86.31 73 PHE A N 1
ATOM 573 C CA . PHE A 1 73 ? -12.370 2.968 20.852 1.00 86.31 73 PHE A CA 1
ATOM 574 C C . PHE A 1 73 ? -13.853 3.353 20.759 1.00 86.31 73 PHE A C 1
ATOM 576 O O . PHE A 1 73 ? -14.499 3.529 21.791 1.00 86.31 73 PHE A O 1
ATOM 583 N N . ARG A 1 74 ? -14.427 3.413 19.549 1.00 86.69 74 ARG A N 1
ATOM 584 C CA . ARG A 1 74 ? -15.862 3.692 19.358 1.00 86.69 74 ARG A CA 1
ATOM 585 C C . ARG A 1 74 ? -16.743 2.678 20.082 1.00 86.69 74 ARG A C 1
ATOM 587 O O . ARG A 1 74 ? -17.637 3.086 20.817 1.00 86.69 74 ARG A O 1
ATOM 594 N N . SER A 1 75 ? -16.424 1.389 19.967 1.00 89.75 75 SER A N 1
ATOM 595 C CA . SER A 1 75 ? -17.182 0.328 20.640 1.00 89.75 75 SER A CA 1
ATOM 596 C C . SER A 1 75 ? -17.165 0.469 22.170 1.00 89.75 75 SER A C 1
ATOM 598 O O . SER A 1 75 ? -18.156 0.196 22.844 1.00 89.75 75 SER A O 1
ATOM 600 N N . ILE A 1 76 ? -16.044 0.929 22.739 1.00 88.31 76 ILE A N 1
ATOM 601 C CA . ILE A 1 76 ? -15.908 1.169 24.179 1.00 88.31 76 ILE A CA 1
ATOM 602 C C . ILE A 1 76 ? -16.763 2.367 24.594 1.00 88.31 76 ILE A C 1
ATOM 604 O O . ILE A 1 76 ? -17.443 2.300 25.621 1.00 88.31 76 ILE A O 1
ATOM 608 N N . VAL A 1 77 ? -16.750 3.446 23.808 1.00 89.06 77 VAL A N 1
ATOM 609 C CA . VAL A 1 77 ? -17.551 4.650 24.069 1.00 89.06 77 VAL A CA 1
ATOM 610 C C . VAL A 1 77 ? -19.043 4.330 24.022 1.00 89.06 77 VAL A C 1
ATOM 612 O O . VAL A 1 77 ? -19.760 4.690 24.953 1.00 89.06 77 VAL A O 1
ATOM 615 N N . GLU A 1 78 ? -19.503 3.594 23.010 1.00 89.00 78 GLU A N 1
ATOM 616 C CA . GLU A 1 78 ? -20.903 3.165 22.888 1.00 89.00 78 GLU A CA 1
ATOM 617 C C . GLU A 1 78 ? -21.332 2.307 24.082 1.00 89.00 78 GLU A C 1
ATOM 619 O O . GLU A 1 78 ? -22.267 2.674 24.794 1.00 89.00 78 GLU A O 1
ATOM 624 N N . LYS A 1 79 ? -20.562 1.261 24.415 1.00 86.50 79 LYS A N 1
ATOM 625 C CA . LYS A 1 79 ? -20.816 0.425 25.604 1.00 86.50 79 LYS A CA 1
ATOM 626 C C . LYS A 1 79 ? -20.799 1.212 26.912 1.00 86.50 79 LYS A C 1
ATOM 628 O O . LYS A 1 79 ? -21.365 0.775 27.914 1.00 86.50 79 LYS A O 1
ATOM 633 N N . THR A 1 80 ? -20.056 2.312 26.978 1.00 85.50 80 THR A N 1
ATOM 634 C CA . THR A 1 80 ? -20.008 3.166 28.174 1.00 85.50 80 THR A CA 1
ATOM 635 C C . THR A 1 80 ? -21.240 4.059 28.247 1.00 85.50 80 THR A C 1
ATOM 637 O O . THR A 1 80 ? -21.826 4.188 29.318 1.00 85.50 80 THR A O 1
ATOM 640 N N . LYS A 1 81 ? -21.681 4.601 27.109 1.00 84.88 81 LYS A N 1
ATOM 641 C CA . LYS A 1 81 ? -22.902 5.399 26.995 1.00 84.88 81 LYS A CA 1
ATOM 642 C C . LYS A 1 81 ? -24.145 4.584 27.366 1.00 84.88 81 LYS A C 1
ATOM 644 O O . LYS A 1 81 ? -24.911 5.016 28.217 1.00 84.88 81 LYS A O 1
ATOM 649 N N . GLU A 1 82 ? -24.270 3.365 26.845 1.00 85.81 82 GLU A N 1
ATOM 650 C CA . GLU A 1 82 ? -25.362 2.441 27.192 1.00 85.81 82 GLU A CA 1
ATOM 651 C C . GLU A 1 82 ? -25.426 2.148 28.700 1.00 85.81 82 GLU A C 1
ATOM 653 O O . GLU A 1 82 ? -26.497 2.165 29.303 1.00 85.81 82 GLU A O 1
ATOM 658 N N . ARG A 1 83 ? -24.269 1.941 29.344 1.00 8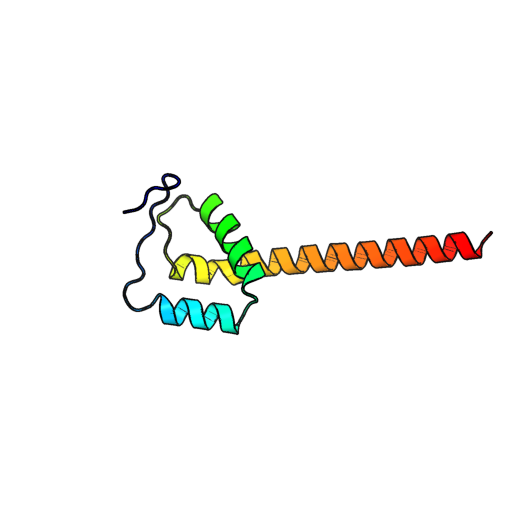0.75 83 ARG A N 1
ATOM 659 C CA . ARG A 1 83 ? -24.183 1.713 30.798 1.00 80.75 83 ARG A CA 1
ATOM 660 C C . ARG A 1 83 ? -24.559 2.940 31.629 1.00 80.75 83 ARG A C 1
ATOM 662 O O . ARG A 1 83 ? -24.978 2.781 32.773 1.00 80.75 83 ARG A O 1
ATOM 669 N N . MET A 1 84 ? -24.374 4.146 31.095 1.00 79.06 84 MET A N 1
ATOM 670 C CA . MET A 1 84 ? -24.804 5.383 31.749 1.00 79.06 84 MET A CA 1
ATOM 671 C C . MET A 1 84 ? -26.307 5.610 31.585 1.00 79.06 84 MET A C 1
ATOM 673 O O . MET A 1 84 ? -26.958 5.999 32.551 1.00 79.06 84 MET A O 1
ATOM 677 N N . ASP A 1 85 ? -26.855 5.317 30.407 1.00 76.75 85 ASP A N 1
ATOM 678 C CA . ASP A 1 85 ? -28.286 5.465 30.128 1.00 76.75 85 ASP A CA 1
ATOM 679 C C . ASP A 1 85 ? -29.136 4.438 30.900 1.00 76.75 85 ASP A C 1
ATOM 681 O O . ASP A 1 85 ? -30.225 4.774 31.344 1.00 76.75 85 ASP A O 1
ATOM 685 N N . GLN A 1 86 ? -28.618 3.232 31.175 1.00 71.12 86 GLN A N 1
ATOM 686 C CA . GLN A 1 86 ? -29.275 2.236 32.045 1.00 71.12 86 GLN A CA 1
ATOM 687 C C . GLN A 1 86 ? -29.239 2.570 33.549 1.00 71.12 86 GLN A C 1
ATOM 689 O O . GLN A 1 86 ? -29.858 1.870 34.348 1.00 71.12 86 GLN A O 1
ATOM 694 N N . ARG A 1 87 ? -28.473 3.589 33.962 1.00 58.81 87 ARG A N 1
ATOM 695 C CA . ARG A 1 87 ? -28.378 4.041 35.363 1.00 58.81 87 ARG A CA 1
ATOM 696 C C . ARG A 1 87 ? 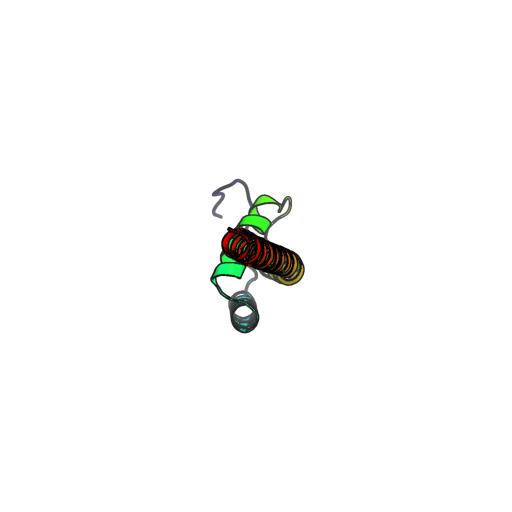-29.261 5.258 35.669 1.00 58.81 87 ARG A C 1
ATOM 698 O O . ARG A 1 87 ? -29.221 5.736 36.802 1.00 58.81 87 ARG A O 1
ATOM 705 N N . LYS A 1 88 ? -30.000 5.767 34.681 1.00 51.62 88 LYS A N 1
ATOM 706 C CA . LYS A 1 88 ? -31.051 6.779 34.850 1.00 51.62 88 LYS A CA 1
ATOM 707 C C . LYS A 1 88 ? -32.410 6.116 35.006 1.00 51.62 88 LYS A C 1
ATOM 709 O O . LYS A 1 88 ? -33.224 6.705 35.746 1.00 51.62 88 LYS A O 1
#

Radius of gyration: 19.36 Å; chains: 1; bounding box: 45×27×54 Å

Foldseek 3Di:
DDCVPPAAEDEPPPCLVVLVVVDVVVDPPVLLVVLVVVCSVPDPHHDYSVVSSVCSVVSSVVVVVVVVVVVVVVVVVVVVVVVVVVVD

Secondary structure (DSSP, 8-state):
---TTS--EEP-TTTHHHHHHHHHHHS-HHHHHHHHHHHHHH--SPEEHHHHHHHHHHHHHHHHHHHHHHHHHHHHHHHHHHHHHTT-

pLDDT: mean 82.95, std 10.4, range [45.31, 92.81]